Protein AF-A0A8J2JD71-F1 (afdb_monomer_lite)

Sequence (87 aa):
MTQRSSSSLRSLITTTENALSSIESLGFSTRGWDPIIVRVVTRKLDQTTNLRFHQSLPDKNSPSSKTLFDFLNKEVMNLATATEPTP

Structure (mmCIF, N/CA/C/O backbone):
data_AF-A0A8J2JD71-F1
#
_entry.id   AF-A0A8J2JD71-F1
#
loop_
_atom_site.group_PDB
_atom_site.id
_atom_site.type_symbol
_atom_site.label_atom_id
_atom_site.label_alt_id
_atom_site.label_comp_id
_atom_site.label_asym_id
_atom_site.label_entity_id
_atom_site.label_seq_id
_atom_site.pdbx_PDB_ins_code
_atom_site.Cartn_x
_atom_site.Cartn_y
_atom_site.Cartn_z
_atom_site.occupancy
_atom_site.B_iso_or_equiv
_atom_site.auth_seq_id
_atom_site.auth_comp_id
_atom_site.auth_asym_id
_atom_site.auth_atom_id
_atom_site.pdbx_PDB_model_num
ATOM 1 N N . MET A 1 1 ? -7.973 -15.305 2.593 1.00 45.19 1 MET A N 1
ATOM 2 C CA . MET A 1 1 ? -7.501 -14.909 3.935 1.00 45.19 1 MET A CA 1
ATOM 3 C C . MET A 1 1 ? -7.553 -13.400 3.999 1.00 45.19 1 MET A C 1
ATOM 5 O O . MET A 1 1 ? -6.959 -12.760 3.142 1.00 45.19 1 MET A O 1
ATOM 9 N N . THR A 1 2 ? -8.327 -12.860 4.929 1.00 53.34 2 THR A N 1
ATOM 10 C CA . THR A 1 2 ? -8.688 -11.442 4.981 1.00 53.34 2 THR A CA 1
ATOM 11 C C . THR A 1 2 ? -8.189 -10.885 6.307 1.00 53.34 2 THR A C 1
ATOM 13 O O . THR A 1 2 ? -8.423 -11.501 7.346 1.00 53.34 2 THR A O 1
ATOM 16 N N . GLN A 1 3 ? -7.407 -9.807 6.274 1.00 62.25 3 GLN A N 1
ATOM 17 C CA . GLN A 1 3 ? -6.639 -9.367 7.441 1.00 62.25 3 GLN A CA 1
ATOM 18 C C . GLN A 1 3 ? -7.432 -8.421 8.334 1.00 62.25 3 GLN A C 1
ATOM 20 O O . GLN A 1 3 ? -7.946 -7.432 7.835 1.00 62.25 3 GLN A O 1
ATOM 25 N N . ARG A 1 4 ? -7.481 -8.712 9.642 1.00 66.44 4 ARG A N 1
ATOM 26 C CA . ARG A 1 4 ? -8.222 -7.914 10.637 1.00 66.44 4 ARG A CA 1
ATOM 27 C C . ARG A 1 4 ? -7.391 -7.456 11.838 1.00 66.44 4 ARG A C 1
ATOM 29 O O . ARG A 1 4 ? -7.823 -6.569 12.560 1.00 66.44 4 ARG A O 1
ATOM 36 N N . SER A 1 5 ? -6.250 -8.096 12.109 1.00 75.56 5 SER A N 1
ATOM 37 C CA . SER A 1 5 ? -5.407 -7.759 13.263 1.00 75.56 5 SER A CA 1
ATOM 38 C C . SER A 1 5 ? -4.350 -6.718 12.896 1.00 75.56 5 SER A C 1
ATOM 40 O O . SER A 1 5 ? -3.862 -6.698 11.762 1.00 75.56 5 SER A O 1
ATOM 42 N N . SER A 1 6 ? -3.941 -5.910 13.879 1.00 81.50 6 SER A N 1
ATOM 43 C CA . SER A 1 6 ? -2.835 -4.948 13.756 1.00 81.50 6 SER A CA 1
ATOM 44 C C . SER A 1 6 ? -1.563 -5.605 13.204 1.00 81.50 6 SER A C 1
ATOM 46 O O . SER A 1 6 ? -0.949 -5.089 12.274 1.00 81.50 6 SER A O 1
ATOM 48 N N . SER A 1 7 ? -1.218 -6.797 13.702 1.00 84.88 7 SER A N 1
ATOM 49 C CA . SER A 1 7 ? -0.074 -7.595 13.242 1.00 84.88 7 SER A CA 1
ATOM 50 C C . SER A 1 7 ? -0.183 -8.027 11.778 1.00 84.88 7 SER A C 1
ATOM 52 O O . SER A 1 7 ? 0.797 -7.960 11.036 1.00 84.88 7 SER A O 1
ATOM 54 N N . SER A 1 8 ? -1.379 -8.431 11.345 1.00 87.50 8 SER A N 1
ATOM 55 C CA . SER A 1 8 ? -1.625 -8.859 9.969 1.00 87.50 8 SER A CA 1
ATOM 56 C C . SER A 1 8 ? -1.463 -7.680 9.011 1.00 87.50 8 SER A C 1
ATOM 58 O O . SER A 1 8 ? -0.685 -7.779 8.062 1.00 87.50 8 SER A O 1
ATOM 60 N N . LEU A 1 9 ? -2.121 -6.551 9.304 1.00 90.38 9 LEU A N 1
ATOM 61 C CA . LEU A 1 9 ? -2.032 -5.334 8.492 1.00 90.38 9 LEU A CA 1
ATOM 62 C C . LEU A 1 9 ? -0.598 -4.799 8.422 1.00 90.38 9 LEU A C 1
ATOM 64 O O . LEU A 1 9 ? -0.130 -4.459 7.338 1.00 90.38 9 LEU A O 1
ATOM 68 N N . ARG A 1 10 ? 0.133 -4.799 9.546 1.00 92.00 10 ARG A N 1
ATOM 69 C CA . ARG A 1 10 ? 1.556 -4.429 9.582 1.00 92.00 10 ARG A CA 1
ATOM 70 C C . ARG A 1 10 ? 2.377 -5.308 8.641 1.00 92.00 10 ARG A C 1
ATOM 72 O O . ARG A 1 10 ? 3.143 -4.790 7.837 1.00 92.00 10 ARG A O 1
ATOM 79 N N . SER A 1 11 ? 2.175 -6.627 8.700 1.00 93.56 11 SER A N 1
ATOM 80 C CA . SER A 1 11 ? 2.851 -7.565 7.805 1.00 93.56 11 SER A CA 1
ATOM 81 C C . SER A 1 11 ? 2.518 -7.290 6.339 1.00 93.56 11 SER A C 1
ATOM 83 O O . SER A 1 11 ? 3.423 -7.317 5.515 1.00 93.56 11 SER A O 1
ATOM 85 N N . LEU A 1 12 ? 1.264 -6.981 5.999 1.00 93.25 12 LEU A N 1
ATOM 86 C CA . LEU A 1 12 ? 0.883 -6.648 4.626 1.00 93.25 12 LEU A CA 1
ATOM 87 C C . LEU A 1 12 ? 1.565 -5.374 4.121 1.00 93.25 12 LEU A C 1
ATOM 89 O O . LEU A 1 12 ? 2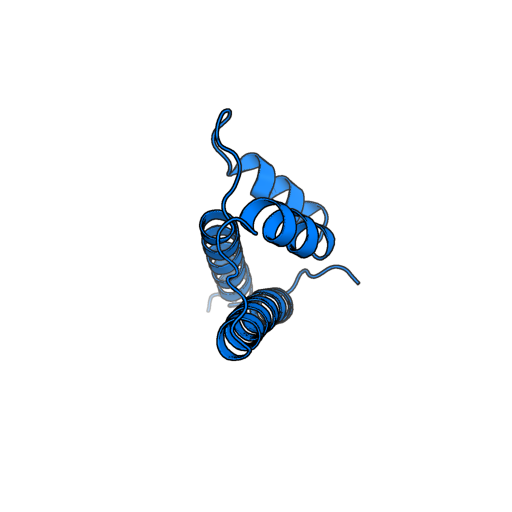.058 -5.379 2.993 1.00 93.25 12 LEU A O 1
ATOM 93 N N . ILE A 1 13 ? 1.621 -4.318 4.937 1.00 94.00 13 ILE A N 1
ATOM 94 C CA . ILE A 1 13 ? 2.335 -3.076 4.600 1.00 94.00 13 ILE A CA 1
ATOM 95 C C . ILE A 1 13 ? 3.809 -3.398 4.336 1.00 94.00 13 ILE A C 1
ATOM 97 O O . ILE A 1 13 ? 4.282 -3.214 3.217 1.00 94.00 13 ILE A O 1
ATOM 101 N N . THR A 1 14 ? 4.495 -3.993 5.316 1.00 94.75 14 THR A N 1
ATOM 102 C CA . THR A 1 14 ? 5.933 -4.280 5.232 1.00 94.75 14 THR A CA 1
ATOM 103 C C . THR A 1 14 ? 6.276 -5.219 4.078 1.00 94.75 14 THR A C 1
ATOM 105 O O . THR A 1 14 ? 7.238 -4.983 3.355 1.00 94.75 14 THR A O 1
ATOM 108 N N . THR A 1 15 ? 5.492 -6.278 3.848 1.00 96.25 15 THR A N 1
ATOM 109 C CA . THR A 1 15 ? 5.719 -7.177 2.708 1.00 96.25 15 THR A CA 1
ATOM 110 C C . THR A 1 15 ? 5.532 -6.453 1.376 1.00 96.25 15 THR A C 1
ATOM 112 O O . THR A 1 15 ? 6.285 -6.715 0.441 1.00 96.25 15 THR A O 1
ATOM 115 N N . THR A 1 16 ? 4.563 -5.539 1.277 1.00 95.69 16 THR A N 1
ATOM 116 C CA . THR A 1 16 ? 4.334 -4.775 0.043 1.00 95.69 16 THR A CA 1
ATOM 117 C C . THR A 1 16 ? 5.472 -3.786 -0.211 1.00 95.69 16 THR A C 1
ATOM 119 O O . THR A 1 16 ? 6.003 -3.758 -1.316 1.00 95.69 16 THR A O 1
ATOM 122 N N . GLU A 1 17 ? 5.900 -3.035 0.805 1.00 95.19 17 GLU A N 1
ATOM 123 C CA . GLU A 1 17 ? 7.037 -2.108 0.709 1.00 95.19 17 GLU A CA 1
ATOM 124 C C . GLU A 1 17 ? 8.334 -2.842 0.347 1.00 95.19 17 GLU A C 1
ATOM 126 O O . GLU A 1 17 ? 9.032 -2.444 -0.583 1.00 95.19 17 GLU A O 1
ATOM 131 N N . ASN A 1 18 ? 8.620 -3.973 0.999 1.00 96.56 18 ASN A N 1
ATOM 132 C CA . ASN A 1 18 ? 9.800 -4.785 0.694 1.00 96.56 18 ASN A CA 1
ATOM 133 C C . ASN A 1 18 ? 9.774 -5.334 -0.738 1.00 96.56 18 ASN A C 1
ATOM 135 O O . ASN A 1 18 ? 10.817 -5.390 -1.392 1.00 96.56 18 ASN A O 1
ATOM 139 N N . ALA A 1 19 ? 8.601 -5.736 -1.235 1.00 95.69 19 ALA A N 1
ATOM 140 C CA . ALA A 1 19 ? 8.448 -6.200 -2.609 1.00 95.69 19 ALA A CA 1
ATOM 141 C C . ALA A 1 19 ? 8.719 -5.072 -3.615 1.00 95.69 19 ALA A C 1
ATOM 143 O O . ALA A 1 19 ? 9.458 -5.291 -4.570 1.00 95.69 19 ALA A O 1
ATOM 144 N N . LEU A 1 20 ? 8.185 -3.868 -3.381 1.00 95.62 20 LEU A N 1
ATOM 145 C CA . LEU A 1 20 ? 8.436 -2.705 -4.238 1.00 95.62 20 LEU A CA 1
ATOM 146 C C . LEU A 1 20 ? 9.925 -2.340 -4.253 1.00 95.62 20 LEU A C 1
ATOM 148 O O . LEU A 1 20 ? 10.512 -2.268 -5.328 1.00 95.62 20 LEU A O 1
ATOM 152 N N . SER A 1 21 ? 10.561 -2.242 -3.083 1.00 95.62 21 SER A N 1
ATOM 153 C CA . SER A 1 21 ? 12.001 -1.968 -2.971 1.00 95.62 21 SER A CA 1
ATOM 154 C C . SER A 1 21 ? 12.862 -3.031 -3.661 1.00 95.62 21 SER A C 1
ATOM 156 O O . SER A 1 21 ? 13.875 -2.713 -4.279 1.00 95.62 21 SER A O 1
ATOM 158 N N . SER A 1 22 ? 12.459 -4.304 -3.588 1.00 97.00 22 SER A N 1
ATOM 159 C CA . SER A 1 22 ? 13.161 -5.400 -4.272 1.00 97.00 22 SER A CA 1
ATOM 160 C C . SER A 1 22 ? 13.008 -5.325 -5.791 1.00 97.00 22 SER A C 1
ATOM 162 O O . SER A 1 22 ? 13.924 -5.671 -6.524 1.00 97.00 22 SER A O 1
ATOM 164 N N . ILE A 1 23 ? 11.859 -4.872 -6.291 1.00 95.88 23 ILE A N 1
ATOM 165 C CA . ILE A 1 23 ? 11.648 -4.668 -7.729 1.00 95.88 23 ILE A CA 1
ATOM 166 C C . ILE A 1 23 ? 12.500 -3.496 -8.230 1.00 95.88 23 ILE A C 1
ATOM 168 O O . ILE A 1 23 ? 13.115 -3.596 -9.293 1.00 95.88 23 ILE A O 1
ATOM 172 N N . GLU A 1 24 ? 12.598 -2.421 -7.446 1.00 95.69 24 GLU A N 1
ATOM 173 C CA . GLU A 1 24 ? 13.456 -1.278 -7.771 1.00 95.69 24 GLU A CA 1
ATOM 174 C C . GLU A 1 24 ? 14.940 -1.638 -7.776 1.00 95.69 24 GLU A C 1
ATOM 176 O O . GLU A 1 24 ? 15.666 -1.220 -8.678 1.00 95.69 24 GLU A O 1
ATOM 181 N N . SER A 1 25 ? 15.396 -2.470 -6.834 1.00 96.25 25 SER A N 1
ATOM 182 C CA . SER A 1 25 ? 16.792 -2.923 -6.797 1.00 96.25 25 SER A CA 1
ATOM 183 C C . SER A 1 25 ? 17.174 -3.821 -7.980 1.00 96.25 25 SER A C 1
ATOM 185 O O . SER A 1 25 ? 18.343 -3.872 -8.357 1.00 96.25 25 SER A O 1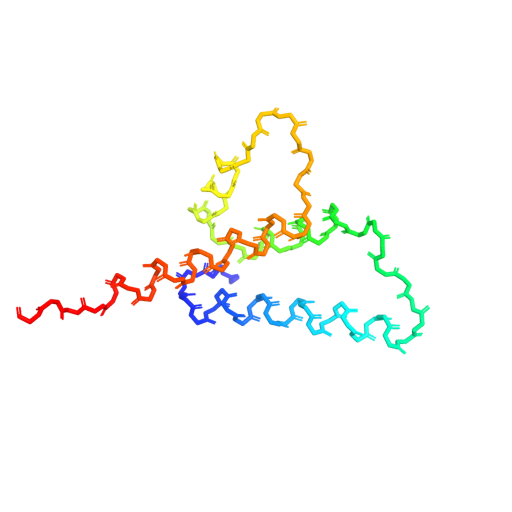
ATOM 187 N N . LEU A 1 26 ? 16.195 -4.469 -8.620 1.00 96.56 26 LEU A N 1
ATOM 188 C CA . LEU A 1 26 ? 16.370 -5.208 -9.875 1.00 96.56 26 LEU A CA 1
ATOM 189 C C . LEU A 1 26 ? 16.414 -4.297 -11.118 1.00 96.56 26 LEU A C 1
ATOM 191 O O . LEU A 1 26 ? 16.559 -4.794 -12.234 1.00 96.56 26 LEU A O 1
ATOM 195 N N . GLY A 1 27 ? 16.298 -2.976 -10.948 1.00 95.69 27 GLY A N 1
ATOM 196 C CA . GLY A 1 27 ? 16.374 -1.987 -12.026 1.00 95.69 27 GLY A CA 1
ATOM 197 C C . GLY A 1 27 ? 15.032 -1.637 -12.674 1.00 95.69 27 GLY A C 1
ATOM 198 O O . GLY A 1 27 ? 15.008 -0.891 -13.654 1.00 95.69 27 GLY A O 1
ATOM 199 N N . PHE A 1 28 ? 13.908 -2.133 -12.148 1.00 95.25 28 PHE A N 1
ATOM 200 C CA . PHE A 1 28 ? 12.575 -1.790 -12.649 1.00 95.25 28 PHE A CA 1
ATOM 201 C C . PHE A 1 28 ? 11.990 -0.605 -11.880 1.00 95.25 28 PHE A C 1
ATOM 203 O O . PHE A 1 28 ? 11.901 -0.626 -10.658 1.00 95.25 28 PHE A O 1
ATOM 210 N N . SER A 1 29 ? 11.520 0.425 -12.587 1.00 92.50 29 SER A N 1
ATOM 211 C CA . SER A 1 29 ? 10.828 1.537 -11.930 1.00 92.50 29 SER A CA 1
ATOM 212 C C . SER A 1 29 ? 9.417 1.130 -11.501 1.00 92.50 29 SER A C 1
ATOM 214 O O . SER A 1 29 ? 8.614 0.702 -12.332 1.00 92.50 29 SER A O 1
ATOM 216 N N . THR A 1 30 ? 9.086 1.341 -10.224 1.00 92.94 30 THR A N 1
ATOM 217 C CA . THR A 1 30 ? 7.720 1.159 -9.696 1.00 92.94 30 THR A CA 1
ATOM 218 C C . THR A 1 30 ? 6.853 2.419 -9.837 1.00 92.94 30 THR A C 1
ATOM 220 O O . THR A 1 30 ? 5.700 2.468 -9.398 1.00 92.94 30 THR A O 1
ATOM 223 N N . ARG A 1 31 ? 7.378 3.467 -10.486 1.00 92.12 31 ARG A N 1
ATOM 224 C CA . ARG A 1 31 ? 6.681 4.743 -10.657 1.00 92.12 31 ARG A CA 1
ATOM 225 C C . ARG A 1 31 ? 5.394 4.549 -11.462 1.00 92.12 31 ARG A C 1
ATOM 227 O O . ARG A 1 31 ? 5.408 3.998 -12.558 1.00 92.12 31 ARG A O 1
ATOM 234 N N . GLY A 1 32 ? 4.277 5.036 -10.925 1.00 92.00 32 GLY A N 1
ATOM 235 C CA . GLY A 1 32 ? 2.961 4.930 -11.564 1.00 92.00 32 GLY A CA 1
ATOM 236 C C . GLY A 1 32 ? 2.236 3.604 -11.318 1.00 92.00 32 GLY A C 1
ATOM 237 O O . GLY A 1 32 ? 1.140 3.410 -11.838 1.00 92.00 32 GLY A O 1
ATOM 238 N N . TRP A 1 33 ? 2.789 2.703 -10.500 1.00 94.75 33 TRP A N 1
ATOM 239 C CA . TRP A 1 33 ? 2.116 1.452 -10.130 1.00 94.75 33 TRP A CA 1
ATOM 240 C C . TRP A 1 33 ? 1.008 1.649 -9.088 1.00 94.75 33 TRP A C 1
ATOM 242 O O . TRP A 1 33 ? 0.342 0.680 -8.725 1.00 94.75 33 TRP A O 1
ATOM 252 N N . ASP A 1 34 ? 0.769 2.883 -8.630 1.00 92.88 34 ASP A N 1
ATOM 253 C CA . ASP A 1 34 ? -0.220 3.219 -7.602 1.00 92.88 34 ASP A CA 1
ATOM 254 C C . ASP A 1 34 ? -1.582 2.529 -7.798 1.00 92.88 34 ASP A C 1
ATOM 256 O O . ASP A 1 34 ? -2.037 1.879 -6.854 1.00 92.88 34 ASP A O 1
ATOM 260 N N . PRO A 1 35 ? -2.224 2.545 -8.988 1.00 92.50 35 PRO A N 1
ATOM 261 C CA . PRO A 1 35 ? -3.529 1.902 -9.159 1.00 92.50 35 PRO A CA 1
ATOM 262 C C . PRO A 1 35 ? -3.473 0.383 -8.949 1.00 92.50 35 PRO A C 1
ATOM 264 O O . PRO A 1 35 ? -4.399 -0.213 -8.391 1.00 92.50 35 PRO A O 1
ATOM 267 N N . ILE A 1 36 ? -2.376 -0.251 -9.375 1.00 94.19 36 ILE A N 1
ATOM 268 C CA . ILE A 1 36 ? -2.160 -1.695 -9.241 1.00 94.19 36 ILE A CA 1
ATOM 269 C C . ILE A 1 36 ? -1.907 -2.038 -7.775 1.00 94.19 36 ILE A C 1
ATOM 271 O O . ILE A 1 36 ? -2.553 -2.939 -7.240 1.00 94.19 36 ILE A O 1
ATOM 275 N N . ILE A 1 37 ? -1.019 -1.292 -7.113 1.00 94.81 37 ILE A N 1
ATOM 276 C CA . ILE A 1 37 ? -0.694 -1.471 -5.694 1.00 94.81 37 ILE A CA 1
ATOM 277 C C . ILE A 1 37 ? -1.967 -1.335 -4.862 1.00 94.81 37 ILE A C 1
ATOM 279 O O . ILE A 1 37 ? -2.303 -2.242 -4.097 1.00 94.81 37 ILE A O 1
ATOM 283 N N . VAL A 1 38 ? -2.736 -0.263 -5.078 1.00 93.88 38 VAL A N 1
ATOM 284 C CA . VAL A 1 38 ? -3.994 -0.038 -4.365 1.00 93.88 38 VAL A CA 1
ATOM 285 C C . VAL A 1 38 ? -4.963 -1.190 -4.597 1.00 93.88 38 VAL A C 1
ATOM 287 O O . VAL A 1 38 ? -5.523 -1.727 -3.640 1.00 93.88 38 VAL A O 1
ATOM 290 N N . ARG A 1 39 ? -5.138 -1.644 -5.842 1.00 93.69 39 ARG A N 1
ATOM 291 C CA . ARG A 1 39 ? -6.052 -2.752 -6.145 1.00 93.69 39 ARG A CA 1
ATOM 292 C C . ARG A 1 39 ? -5.626 -4.071 -5.496 1.00 93.69 39 ARG A C 1
ATOM 294 O O . ARG A 1 39 ? -6.485 -4.814 -5.018 1.00 93.69 39 ARG A O 1
ATOM 301 N N . VAL A 1 40 ? -4.333 -4.388 -5.507 1.00 93.50 40 VAL A N 1
ATOM 302 C CA . VAL A 1 40 ? -3.794 -5.641 -4.956 1.00 93.50 40 VAL A CA 1
ATOM 303 C C . VAL A 1 4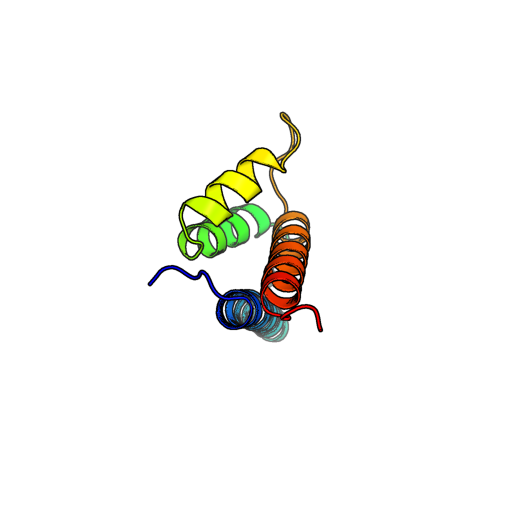0 ? -3.891 -5.651 -3.434 1.00 93.50 40 VAL A C 1
ATOM 305 O O . VAL A 1 40 ? -4.351 -6.641 -2.862 1.00 93.50 40 VAL A O 1
ATOM 308 N N . VAL A 1 41 ? -3.506 -4.554 -2.782 1.00 93.81 41 VAL A N 1
ATOM 309 C CA . VAL A 1 41 ? -3.534 -4.440 -1.320 1.00 93.81 41 VAL A CA 1
ATOM 310 C C . VAL A 1 41 ? -4.978 -4.433 -0.814 1.00 93.81 41 VAL A C 1
ATOM 312 O O . VAL A 1 41 ? -5.307 -5.223 0.068 1.00 93.81 41 VAL A O 1
ATOM 315 N N . THR A 1 42 ? -5.882 -3.656 -1.423 1.00 92.06 42 THR A N 1
ATOM 316 C CA . THR A 1 42 ? -7.303 -3.606 -1.009 1.00 92.06 42 THR A CA 1
ATOM 317 C C . THR A 1 42 ? -8.024 -4.950 -1.137 1.00 92.06 42 THR A C 1
ATOM 319 O O . THR A 1 42 ? -8.908 -5.242 -0.338 1.00 92.06 42 THR A O 1
ATOM 322 N N . ARG A 1 43 ? -7.627 -5.830 -2.070 1.00 92.94 43 ARG A N 1
ATOM 323 C CA . ARG A 1 43 ? -8.163 -7.208 -2.147 1.00 92.94 43 ARG A CA 1
ATOM 324 C C . ARG A 1 43 ? -7.781 -8.092 -0.955 1.00 92.94 43 ARG A C 1
ATOM 326 O O . ARG A 1 43 ? -8.414 -9.127 -0.761 1.00 92.94 43 ARG A O 1
ATOM 333 N N . LYS A 1 44 ? -6.734 -7.739 -0.209 1.00 91.56 44 LYS A N 1
ATOM 334 C CA . LYS A 1 44 ? -6.248 -8.496 0.957 1.00 91.56 44 LYS A CA 1
ATOM 335 C C . LYS A 1 44 ? -6.827 -7.974 2.280 1.00 91.56 44 LYS A C 1
ATOM 337 O O . LYS A 1 44 ? -6.754 -8.677 3.291 1.00 91.56 44 LYS A O 1
ATOM 342 N N . LEU A 1 45 ? -7.415 -6.777 2.263 1.00 90.88 45 LEU A N 1
ATOM 343 C CA . LEU A 1 45 ? -8.104 -6.175 3.404 1.00 90.88 45 LEU A CA 1
ATOM 344 C C . LEU A 1 45 ? -9.458 -6.836 3.637 1.00 90.88 45 LEU A C 1
ATOM 346 O O . LEU A 1 45 ? -10.121 -7.264 2.689 1.00 90.88 45 LEU A O 1
ATOM 350 N N . ASP A 1 46 ? -9.883 -6.900 4.898 1.00 89.50 46 ASP A N 1
ATOM 351 C CA . ASP A 1 46 ? -11.251 -7.289 5.222 1.00 89.50 46 ASP A CA 1
ATOM 352 C C . ASP A 1 46 ? -12.268 -6.252 4.740 1.00 89.50 46 ASP A C 1
ATOM 354 O O . ASP A 1 46 ? -11.941 -5.092 4.482 1.00 89.50 46 ASP A O 1
ATOM 358 N N . GLN A 1 47 ? -13.518 -6.691 4.588 1.00 88.44 47 GLN A N 1
ATOM 359 C CA . GLN A 1 47 ? -14.586 -5.859 4.042 1.00 88.44 47 GLN A CA 1
ATOM 360 C C . GLN A 1 47 ? -14.773 -4.564 4.842 1.00 88.44 47 GLN A C 1
ATOM 362 O O . GLN A 1 47 ? -15.012 -3.518 4.243 1.00 88.44 47 GLN A O 1
ATOM 367 N N . THR A 1 48 ? -14.639 -4.610 6.170 1.00 90.12 48 THR A N 1
ATOM 368 C CA . THR A 1 48 ? -14.804 -3.434 7.027 1.00 90.12 48 THR A CA 1
ATOM 369 C C . THR A 1 48 ? -13.664 -2.445 6.811 1.00 90.12 48 THR A C 1
ATOM 371 O O . THR A 1 48 ? -13.929 -1.271 6.553 1.00 90.12 48 THR A O 1
ATOM 374 N N . THR A 1 49 ? -12.411 -2.904 6.845 1.00 90.81 49 THR A N 1
ATOM 375 C CA . THR A 1 49 ? -11.239 -2.043 6.604 1.00 90.81 49 THR A CA 1
ATOM 376 C C . THR A 1 49 ? -11.255 -1.450 5.195 1.00 90.81 49 THR A C 1
ATOM 378 O O . THR A 1 49 ? -10.953 -0.273 5.008 1.00 90.81 49 THR A O 1
ATOM 381 N N . ASN A 1 50 ? -11.669 -2.233 4.198 1.00 91.38 50 ASN A N 1
ATOM 382 C CA . ASN A 1 50 ? -11.762 -1.773 2.817 1.00 91.38 50 ASN A CA 1
ATOM 383 C C . ASN A 1 50 ? -12.846 -0.690 2.643 1.00 91.38 50 A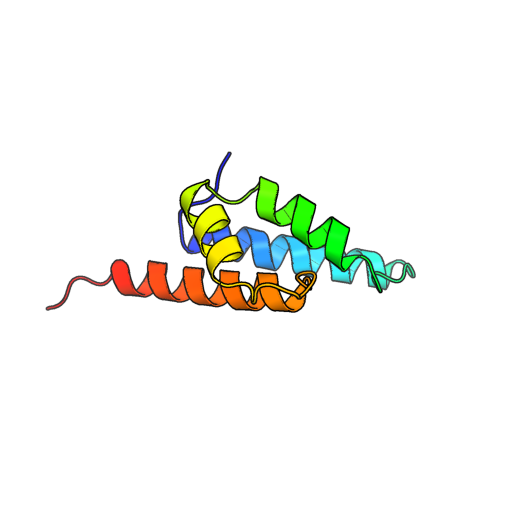SN A C 1
ATOM 385 O O . ASN A 1 50 ? -12.598 0.350 2.037 1.00 91.38 50 ASN A O 1
ATOM 389 N N . LEU A 1 51 ? -14.028 -0.874 3.244 1.00 90.81 51 LEU A N 1
ATOM 390 C CA . LEU A 1 51 ? -15.080 0.150 3.247 1.00 90.81 51 LEU A CA 1
ATOM 391 C C . LEU A 1 51 ? -14.616 1.449 3.918 1.00 90.81 51 LEU A C 1
ATOM 393 O O . LEU A 1 51 ? -14.828 2.526 3.363 1.00 90.81 51 LEU A O 1
ATOM 397 N N . ARG A 1 52 ? -13.941 1.355 5.069 1.00 91.19 52 ARG A N 1
ATOM 398 C CA . ARG A 1 52 ? -13.372 2.523 5.763 1.00 91.19 52 ARG A CA 1
ATOM 399 C C . ARG A 1 52 ? -12.335 3.247 4.916 1.00 91.19 52 ARG A C 1
ATOM 401 O O . ARG A 1 52 ? -12.343 4.473 4.876 1.00 91.19 52 ARG A O 1
ATOM 408 N N . PHE A 1 53 ? -11.479 2.505 4.212 1.00 92.06 53 PHE A N 1
ATOM 409 C CA . PHE A 1 53 ? -10.522 3.104 3.290 1.00 92.06 53 PHE A CA 1
ATOM 410 C C . PHE A 1 53 ? -11.249 3.926 2.223 1.00 92.06 53 PHE A C 1
ATOM 412 O O . PHE A 1 53 ? -10.951 5.104 2.058 1.00 92.06 53 PHE A O 1
ATOM 419 N N . HIS A 1 54 ? -12.256 3.352 1.563 1.00 89.12 54 HIS A N 1
ATOM 420 C CA . HIS A 1 54 ? -13.040 4.062 0.553 1.00 89.12 54 HIS A CA 1
ATOM 421 C C . HIS A 1 54 ? -13.755 5.306 1.098 1.00 89.12 54 HIS A C 1
ATOM 423 O O . HIS A 1 54 ? -13.773 6.327 0.421 1.00 89.12 54 HIS A O 1
ATOM 429 N N . GLN A 1 55 ? -14.281 5.253 2.324 1.00 90.00 55 GLN A N 1
ATOM 430 C CA . GLN A 1 55 ? -14.897 6.407 2.996 1.00 90.00 55 GLN A CA 1
ATOM 431 C C . GLN A 1 55 ? -13.883 7.483 3.405 1.00 90.00 55 GLN A C 1
ATOM 433 O O . GLN A 1 55 ? -14.250 8.642 3.565 1.00 90.00 55 GLN A O 1
ATOM 438 N N . SER A 1 56 ? -12.615 7.111 3.593 1.00 89.00 56 SER A N 1
ATOM 439 C CA . SER A 1 56 ? -11.550 8.056 3.942 1.00 89.00 56 SER A CA 1
ATOM 440 C C . SER A 1 56 ? -11.031 8.861 2.745 1.00 89.00 56 SER A C 1
ATOM 442 O O . SER A 1 56 ? -10.306 9.840 2.934 1.00 89.00 56 SER A O 1
ATOM 444 N N . LEU A 1 57 ? -11.369 8.452 1.516 1.00 88.38 57 LEU A N 1
ATOM 445 C CA . LEU A 1 57 ? -10.920 9.121 0.300 1.00 88.38 57 LEU A CA 1
ATOM 446 C C . LEU A 1 57 ? -11.794 10.346 -0.009 1.00 88.38 57 LEU A C 1
ATOM 448 O O . LEU A 1 57 ? -13.017 10.255 0.055 1.00 88.38 57 LEU A O 1
ATOM 452 N N . PRO A 1 58 ? -11.201 11.484 -0.408 1.00 81.19 58 PRO A N 1
ATOM 453 C CA . PRO A 1 58 ? -11.975 12.609 -0.919 1.00 81.19 58 PRO A CA 1
ATOM 454 C C . PRO A 1 58 ? -12.607 12.257 -2.278 1.00 81.19 58 PRO A C 1
ATOM 456 O O . PRO A 1 58 ? -11.939 11.657 -3.122 1.00 81.19 58 PRO A O 1
ATOM 459 N N . ASP A 1 59 ? -13.851 12.704 -2.510 1.00 69.50 59 ASP A N 1
ATOM 460 C CA . ASP A 1 59 ? -14.762 12.358 -3.631 1.00 69.50 59 ASP A CA 1
ATOM 461 C C . ASP A 1 59 ? -14.196 12.464 -5.069 1.00 69.50 59 ASP A C 1
ATOM 463 O O . ASP A 1 59 ? -14.868 12.093 -6.031 1.00 69.50 59 ASP A O 1
ATOM 467 N N . LYS A 1 60 ? -12.975 12.981 -5.268 1.00 64.12 60 LYS A N 1
ATOM 468 C CA . LYS A 1 60 ? -12.396 13.255 -6.597 1.00 64.12 60 LYS A CA 1
ATOM 469 C C . LYS A 1 60 ? -10.978 12.746 -6.850 1.00 64.12 60 LYS A C 1
ATOM 471 O O . LYS A 1 60 ? -10.487 12.941 -7.960 1.00 64.12 60 LYS A O 1
ATOM 476 N N . ASN A 1 61 ? -10.313 12.093 -5.896 1.00 65.75 61 ASN A N 1
ATOM 477 C CA . ASN A 1 61 ? -8.911 11.708 -6.090 1.00 65.75 61 ASN A CA 1
ATOM 478 C C . ASN A 1 61 ? -8.734 10.203 -6.292 1.00 65.75 61 ASN A C 1
ATOM 480 O O . ASN A 1 61 ? -9.187 9.396 -5.483 1.00 65.75 61 ASN A O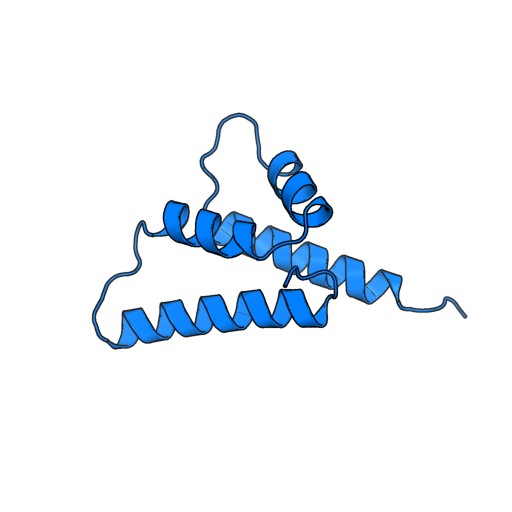 1
ATOM 484 N N . SER A 1 62 ? -7.995 9.840 -7.347 1.00 76.69 62 SER A N 1
ATOM 485 C CA . SER A 1 62 ? -7.448 8.490 -7.490 1.00 76.69 62 SER A CA 1
ATOM 486 C C . SER A 1 62 ? -6.528 8.214 -6.295 1.00 76.69 62 SER A C 1
ATOM 488 O O . SER A 1 62 ? -5.573 8.973 -6.093 1.00 76.69 62 SER A O 1
ATOM 490 N N . PRO A 1 63 ? -6.794 7.177 -5.483 1.00 84.31 63 PRO A N 1
ATOM 491 C CA . PRO A 1 63 ? -5.956 6.865 -4.336 1.00 84.31 63 PRO A CA 1
ATOM 492 C C . PRO A 1 63 ? -4.535 6.526 -4.790 1.00 84.31 63 PRO A C 1
ATOM 494 O O . PRO A 1 63 ? -4.338 5.712 -5.693 1.00 84.31 63 PRO A O 1
ATOM 497 N N . SER A 1 64 ? -3.547 7.137 -4.139 1.00 90.94 64 SER A N 1
ATOM 498 C CA . SER A 1 64 ? -2.141 6.762 -4.303 1.00 90.94 64 SER A CA 1
ATOM 499 C C . SER A 1 64 ? -1.777 5.613 -3.361 1.00 90.94 64 SER A C 1
ATOM 501 O O . SER A 1 64 ? -2.430 5.419 -2.329 1.00 90.94 64 SER A O 1
ATOM 503 N N . SER A 1 65 ? -0.707 4.877 -3.673 1.00 91.06 65 SER A N 1
ATOM 504 C CA . SER A 1 65 ? -0.153 3.873 -2.755 1.00 91.06 65 SER A CA 1
ATOM 505 C C . SER A 1 65 ? 0.210 4.495 -1.404 1.00 91.06 65 SER A C 1
ATOM 507 O O . SER A 1 65 ? -0.105 3.923 -0.364 1.00 91.06 65 SER A O 1
ATOM 509 N N . LYS A 1 66 ? 0.749 5.721 -1.407 1.00 91.38 66 LYS A N 1
ATOM 510 C CA . LYS A 1 66 ? 1.038 6.496 -0.194 1.00 91.38 66 LYS A CA 1
ATOM 511 C C . LYS A 1 66 ? -0.208 6.715 0.664 1.00 91.38 66 LYS A C 1
ATOM 513 O O . LYS A 1 66 ? -0.198 6.387 1.843 1.00 91.38 66 LYS A O 1
ATOM 518 N N . THR A 1 67 ? -1.297 7.210 0.073 1.00 92.50 67 THR A N 1
ATOM 519 C CA . THR A 1 67 ? -2.560 7.442 0.798 1.00 92.50 67 THR A CA 1
ATOM 520 C C . THR A 1 67 ? -3.089 6.152 1.423 1.00 92.50 67 THR A C 1
ATOM 522 O O . THR A 1 67 ? -3.593 6.167 2.545 1.00 92.50 67 THR A O 1
ATOM 525 N N . LEU A 1 68 ? -2.948 5.029 0.715 1.00 93.69 68 LEU A N 1
ATOM 526 C CA . LEU A 1 68 ? -3.319 3.721 1.236 1.00 93.69 68 LEU A CA 1
ATOM 527 C C . LEU A 1 68 ? -2.436 3.297 2.416 1.00 93.69 68 LEU A C 1
ATOM 529 O O . LEU A 1 68 ? -2.972 2.901 3.448 1.00 93.69 68 LEU A O 1
ATOM 533 N N . PHE A 1 69 ? -1.110 3.385 2.304 1.00 94.25 69 PHE A N 1
ATOM 534 C CA . PHE A 1 69 ? -0.213 3.005 3.400 1.00 94.25 69 PHE A CA 1
ATOM 535 C C . PHE A 1 69 ? -0.376 3.909 4.625 1.00 94.25 69 PHE A C 1
ATOM 537 O O . PHE A 1 69 ? -0.376 3.405 5.748 1.00 94.25 69 PHE A O 1
ATOM 544 N N . ASP A 1 70 ? -0.601 5.209 4.435 1.00 94.19 70 ASP A N 1
ATOM 545 C CA . ASP A 1 70 ? -0.899 6.143 5.525 1.00 94.19 70 ASP A CA 1
ATOM 546 C C . ASP A 1 70 ? -2.191 5.748 6.257 1.00 94.19 70 ASP A C 1
ATOM 548 O O . ASP A 1 70 ? -2.235 5.729 7.489 1.00 94.19 70 ASP A O 1
ATOM 552 N N . PHE A 1 71 ? -3.243 5.391 5.512 1.00 94.19 71 PHE A N 1
ATOM 553 C CA . PHE A 1 71 ? -4.492 4.889 6.087 1.00 94.19 71 PHE A CA 1
ATOM 554 C C . PHE A 1 71 ? -4.277 3.583 6.866 1.00 94.19 71 PHE A C 1
ATOM 556 O O . PHE A 1 71 ? -4.694 3.475 8.018 1.00 94.19 71 PHE A O 1
ATOM 563 N N . LEU A 1 72 ? -3.594 2.601 6.271 1.00 93.31 72 LEU A N 1
ATOM 564 C CA . LEU A 1 72 ? -3.380 1.300 6.908 1.00 93.31 72 LEU A CA 1
ATOM 565 C C . LEU A 1 72 ? -2.522 1.411 8.171 1.00 93.31 72 LEU A C 1
ATOM 567 O O . LEU A 1 72 ? -2.806 0.735 9.156 1.00 93.31 72 LEU A O 1
ATOM 571 N N . ASN A 1 73 ? -1.517 2.290 8.183 1.00 93.69 73 ASN A N 1
ATOM 572 C CA . ASN A 1 73 ? -0.730 2.564 9.383 1.00 93.69 73 ASN A CA 1
ATOM 573 C C . ASN A 1 73 ? -1.587 3.158 10.510 1.00 93.69 73 ASN A C 1
ATOM 575 O O . ASN A 1 73 ? -1.420 2.766 11.665 1.00 93.69 73 ASN A O 1
ATOM 579 N N . LYS A 1 74 ? -2.540 4.046 10.196 1.00 92.94 74 LYS A N 1
ATOM 580 C CA . LYS A 1 74 ? -3.501 4.557 11.189 1.00 92.94 74 LYS A CA 1
ATOM 581 C C . LYS A 1 74 ? -4.393 3.445 11.736 1.00 92.94 74 LYS A C 1
ATOM 583 O O . LYS A 1 74 ? -4.539 3.343 12.950 1.00 92.94 74 LYS A O 1
ATOM 588 N N . GLU A 1 75 ? -4.920 2.572 10.877 1.00 91.56 75 GLU A N 1
ATOM 589 C CA . GLU A 1 75 ? -5.736 1.438 1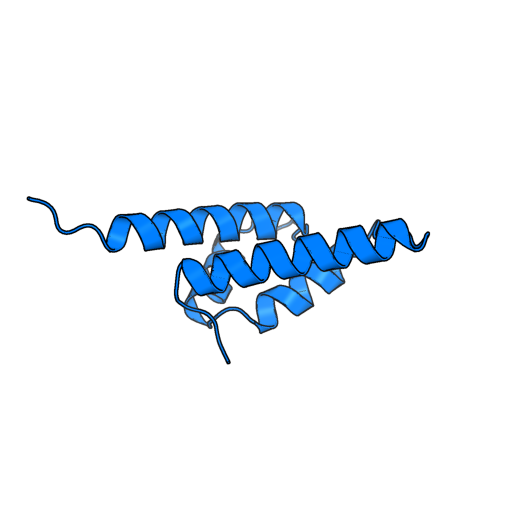1.334 1.00 91.56 75 GLU A CA 1
ATOM 590 C C . GLU A 1 75 ? -4.932 0.464 12.206 1.00 91.56 75 GLU A C 1
ATOM 592 O O . GLU A 1 75 ? -5.448 -0.019 13.211 1.00 91.56 75 GLU A O 1
ATOM 597 N N . VAL A 1 76 ? -3.652 0.221 11.900 1.00 91.44 76 VAL A N 1
ATOM 598 C CA . VAL A 1 76 ? -2.764 -0.579 12.764 1.00 91.44 76 VAL A CA 1
ATOM 599 C C . VAL A 1 76 ? -2.667 0.022 14.168 1.00 91.44 76 VAL A C 1
ATOM 601 O O . VAL A 1 76 ? -2.756 -0.726 15.141 1.00 91.44 76 VAL A O 1
ATOM 604 N N . MET A 1 77 ? -2.505 1.345 14.283 1.00 88.56 77 MET A N 1
ATOM 605 C CA . MET A 1 77 ? -2.425 2.030 15.580 1.00 88.56 77 MET A CA 1
ATOM 606 C C . MET A 1 77 ? -3.754 1.975 16.334 1.00 88.56 77 MET A C 1
ATOM 608 O O . MET A 1 77 ? -3.764 1.629 17.511 1.00 88.56 77 MET A O 1
ATOM 612 N N . ASN A 1 78 ? -4.871 2.226 15.648 1.00 88.50 78 ASN A N 1
ATOM 613 C CA . ASN A 1 78 ? -6.213 2.156 16.233 1.00 88.50 78 ASN A CA 1
ATOM 614 C C . ASN A 1 78 ? -6.529 0.758 16.786 1.00 88.50 78 ASN A C 1
ATOM 616 O O . ASN A 1 78 ? -7.118 0.615 17.854 1.00 88.50 78 ASN A O 1
ATOM 620 N N . LEU A 1 79 ? -6.131 -0.290 16.060 1.00 84.75 79 LEU A N 1
ATOM 621 C CA . LEU A 1 79 ? -6.328 -1.674 16.487 1.00 84.75 79 LEU A CA 1
ATOM 622 C C . LEU A 1 79 ? -5.383 -2.083 17.622 1.00 84.75 79 LEU A C 1
ATOM 624 O O . LEU A 1 79 ? -5.724 -2.991 18.372 1.00 84.75 79 LEU A O 1
ATOM 628 N N . ALA A 1 80 ? -4.213 -1.450 17.743 1.00 79.44 80 ALA A N 1
ATOM 629 C CA . ALA A 1 80 ? -3.274 -1.705 18.833 1.00 79.44 80 ALA A CA 1
ATOM 630 C C . ALA A 1 80 ? -3.736 -1.066 20.155 1.00 79.44 80 ALA A C 1
ATOM 632 O O . ALA A 1 80 ? -3.665 -1.713 21.198 1.00 79.44 80 ALA A O 1
ATOM 633 N N . THR A 1 81 ? -4.261 0.163 20.113 1.00 73.69 81 THR A N 1
ATOM 634 C CA . THR A 1 81 ? -4.767 0.868 21.304 1.00 73.69 81 THR A CA 1
ATOM 635 C C . THR A 1 81 ? -6.102 0.311 21.800 1.00 73.69 81 THR A C 1
ATOM 637 O O . THR A 1 81 ? -6.352 0.298 22.999 1.00 73.69 81 THR A O 1
ATOM 640 N N . ALA A 1 82 ? -6.941 -0.231 20.911 1.00 64.00 82 ALA A N 1
ATOM 641 C CA . ALA A 1 82 ? -8.198 -0.884 21.292 1.00 64.00 82 ALA A CA 1
ATOM 642 C C . ALA A 1 82 ? -8.012 -2.185 22.104 1.00 64.00 82 ALA A C 1
ATOM 644 O O . ALA A 1 82 ? -8.976 -2.692 22.674 1.00 64.00 82 ALA A O 1
ATOM 645 N N . THR A 1 83 ? -6.796 -2.741 22.143 1.00 58.28 83 THR A N 1
ATOM 646 C CA . THR A 1 83 ? -6.458 -3.956 22.904 1.00 58.28 83 THR A CA 1
ATOM 647 C C . THR A 1 83 ? -5.831 -3.700 24.277 1.00 58.28 83 THR A C 1
ATOM 649 O O . THR A 1 83 ? -5.574 -4.672 24.985 1.00 58.28 83 THR A O 1
ATOM 652 N N . GLU A 1 84 ? -5.604 -2.448 24.691 1.00 50.97 84 GLU A N 1
ATOM 653 C CA . GLU A 1 84 ? -5.166 -2.148 26.062 1.00 50.97 84 GLU A CA 1
ATOM 654 C C . GLU A 1 84 ? -6.370 -2.118 27.025 1.00 50.97 84 GLU A C 1
ATOM 656 O O . GLU A 1 84 ? -7.248 -1.261 26.879 1.00 50.97 84 GLU A O 1
ATOM 661 N N . PRO A 1 85 ? -6.450 -3.028 28.019 1.00 48.75 85 PRO A N 1
ATOM 662 C CA . PRO A 1 85 ? -7.423 -2.903 29.091 1.00 48.75 85 PRO A CA 1
ATOM 663 C C . PRO A 1 85 ? -7.010 -1.722 29.974 1.00 48.75 85 PRO A C 1
ATOM 665 O O . PRO A 1 85 ? -5.891 -1.663 30.481 1.00 48.75 85 PRO A O 1
ATOM 668 N N . THR A 1 86 ? -7.916 -0.761 30.119 1.00 46.22 86 THR A N 1
ATOM 669 C CA . THR A 1 86 ? -7.771 0.373 31.037 1.00 46.22 86 THR A CA 1
ATOM 670 C C . THR A 1 86 ? -7.638 -0.165 32.475 1.00 46.22 86 THR A C 1
ATOM 672 O O . THR A 1 86 ? -8.392 -1.083 32.811 1.00 46.22 86 THR A O 1
ATOM 675 N N . PRO A 1 87 ? -6.680 0.328 33.288 1.00 55.03 87 PRO A N 1
ATOM 676 C CA . PRO A 1 87 ? -6.475 -0.133 34.665 1.00 55.03 87 PRO A CA 1
ATOM 677 C C . PRO A 1 87 ? -7.633 0.217 35.605 1.00 55.03 87 PRO A C 1
ATOM 679 O O . PRO A 1 87 ? -8.338 1.219 35.341 1.00 55.03 87 PRO A O 1
#

Organism: NCBI:txid39272

Radius of gyration: 14.17 Å; chains: 1; bounding box: 32×28×47 Å

Foldseek 3Di:
DADDALVRLVCLLVVLVVVQVVCVVVVDDCPPCFLVLCVVSLVRHDPVLSVVLVVPDDPDDDDGNVSVSVSSNVSSVVRVVVPDDDD

Secondary structure (DSSP, 8-state):
--B-SHHHHHHHHHHHHHHHHHHHHTT---TT-HHHHHHHHHTTB-HHHHHHHHHHS-TT-PPPHHHHHHHHHHHHHHHHHTTPPP-

pLDDT: mean 86.26, std 13.16, range [45.19, 97.0]